Protein AF-A0A9D7QPM0-F1 (afdb_monomer_lite)

pLDDT: mean 80.59, std 18.41, range [45.19, 98.5]

Secondary structure (DSSP, 8-state):
--TTS--S--------------------SPPGGGTT---------HHHHHHHHHHHHHTTS-HHHHHHHHHHHHHHHTTPPP---

Sequence (85 aa):
MSRFAKLADKPKETAEPRAIASEAITSTVPPPSRVGRKAISGYFSPEMSLAMHTCARRGGISLQALMAEAFDDVLRKYGESPIGF

Structure (mmCIF, N/CA/C/O backbone):
data_AF-A0A9D7QPM0-F1
#
_entry.id   AF-A0A9D7QPM0-F1
#
loop_
_atom_site.group_PDB
_atom_site.id
_atom_site.type_symbol
_atom_site.label_atom_id
_atom_site.label_alt_id
_atom_site.label_comp_id
_atom_site.label_asym_id
_atom_site.label_entity_id
_atom_site.label_seq_id
_atom_site.pdbx_PDB_ins_code
_atom_site.Cartn_x
_atom_site.Cartn_y
_atom_site.Cartn_z
_atom_site.occupancy
_atom_site.B_iso_or_equiv
_atom_site.auth_seq_id
_atom_site.auth_comp_id
_atom_site.auth_asym_id
_atom_site.auth_atom_id
_atom_site.pdbx_PDB_model_num
ATOM 1 N N . MET A 1 1 ? -20.543 24.293 41.736 1.00 45.19 1 MET A N 1
ATOM 2 C CA . MET A 1 1 ? -19.194 24.458 42.324 1.00 45.19 1 MET A CA 1
ATOM 3 C C . MET A 1 1 ? -18.177 23.772 41.414 1.00 45.19 1 MET A C 1
ATOM 5 O O . MET A 1 1 ? -18.117 22.548 41.388 1.00 45.19 1 MET A O 1
ATOM 9 N N . SER A 1 2 ? -17.484 24.548 40.575 1.00 54.53 2 SER A N 1
ATOM 10 C CA . SER A 1 2 ? -16.640 24.067 39.468 1.00 54.53 2 SER A CA 1
ATOM 11 C C . SER A 1 2 ? -15.367 23.352 39.932 1.00 54.53 2 SER A C 1
ATOM 13 O O . SER A 1 2 ? -14.619 23.866 40.757 1.00 54.53 2 SER A O 1
ATOM 15 N N . ARG A 1 3 ? -15.079 22.194 39.323 1.00 65.38 3 ARG A N 1
ATOM 16 C CA . ARG A 1 3 ? -13.896 21.339 39.565 1.00 65.38 3 ARG A CA 1
ATOM 17 C C . ARG A 1 3 ? -12.596 21.855 38.921 1.00 65.38 3 ARG A C 1
ATOM 19 O O . ARG A 1 3 ? -11.610 21.133 38.888 1.00 65.38 3 ARG A O 1
ATOM 26 N N . PHE A 1 4 ? -12.590 23.077 38.393 1.00 62.78 4 PHE A N 1
ATOM 27 C CA . PHE A 1 4 ? -11.468 23.633 37.624 1.00 62.78 4 PHE A CA 1
ATOM 28 C C . PHE A 1 4 ? -10.517 24.518 38.447 1.00 62.78 4 PHE A C 1
ATOM 30 O O . PHE A 1 4 ? -9.523 24.998 37.922 1.00 62.78 4 PHE A O 1
ATOM 37 N N . ALA A 1 5 ? -10.770 24.707 39.745 1.00 58.09 5 ALA A N 1
ATOM 38 C CA . ALA A 1 5 ? -9.969 25.591 40.599 1.00 58.09 5 ALA A CA 1
ATOM 39 C C . ALA A 1 5 ? -8.687 24.950 41.180 1.00 58.09 5 ALA A C 1
ATOM 41 O O . ALA A 1 5 ? -8.089 25.509 42.093 1.00 58.09 5 ALA A O 1
ATOM 42 N N . LYS A 1 6 ? -8.258 23.773 40.702 1.00 50.84 6 LYS A N 1
ATOM 43 C CA . LYS A 1 6 ? -7.042 23.096 41.194 1.00 50.84 6 LYS A CA 1
ATOM 44 C C . LYS A 1 6 ? -6.148 22.596 40.057 1.00 50.84 6 LYS A C 1
ATOM 46 O O . LYS A 1 6 ? -5.850 21.409 39.986 1.00 50.84 6 LYS A O 1
ATOM 51 N N . LEU A 1 7 ? -5.737 23.497 39.163 1.00 61.03 7 LEU A N 1
ATOM 52 C CA . LEU A 1 7 ? -4.734 23.190 38.130 1.00 61.03 7 LEU A CA 1
ATOM 53 C C . LEU A 1 7 ? -3.580 24.203 38.057 1.00 61.03 7 LEU A C 1
ATOM 55 O O . LEU A 1 7 ? -2.912 24.311 37.038 1.00 61.03 7 LEU A O 1
ATOM 59 N N . ALA A 1 8 ? -3.314 24.934 39.133 1.00 60.72 8 ALA A N 1
ATOM 60 C CA . ALA A 1 8 ? -2.146 25.801 39.218 1.00 60.72 8 ALA A CA 1
ATOM 61 C C . ALA A 1 8 ? -1.473 25.570 40.567 1.00 60.72 8 ALA A C 1
ATOM 63 O O . ALA A 1 8 ? -1.816 26.219 41.543 1.00 60.72 8 ALA A O 1
ATOM 64 N N . ASP A 1 9 ? -0.687 24.496 40.630 1.00 60.25 9 ASP A N 1
ATOM 65 C CA . ASP A 1 9 ? 0.668 24.461 41.194 1.00 60.25 9 ASP A CA 1
ATOM 66 C C . ASP A 1 9 ? 1.098 22.996 41.304 1.00 60.25 9 ASP A C 1
ATOM 68 O O . ASP A 1 9 ? 0.626 22.237 42.155 1.00 60.25 9 ASP A O 1
ATOM 72 N N . LYS A 1 10 ? 1.983 22.566 40.407 1.00 59.88 10 LYS A N 1
ATOM 73 C CA . LYS A 1 10 ? 2.807 21.388 40.655 1.00 59.88 10 LYS A CA 1
ATOM 74 C C . LYS A 1 10 ? 4.211 21.691 40.135 1.00 59.88 10 LYS A C 1
ATOM 76 O O . LYS A 1 10 ? 4.337 22.043 38.960 1.00 59.88 10 LYS A O 1
ATOM 81 N N . PRO A 1 11 ? 5.244 21.610 40.989 1.00 52.53 11 PRO A N 1
ATOM 82 C CA . PRO A 1 11 ? 6.605 21.935 40.600 1.00 52.53 11 PRO A CA 1
ATOM 83 C C . PRO A 1 11 ? 7.085 21.011 39.479 1.00 52.53 11 PRO A C 1
ATOM 85 O O . PRO A 1 11 ? 6.771 19.821 39.441 1.00 52.53 11 PRO A O 1
ATOM 88 N N . LYS A 1 12 ? 7.837 21.610 38.554 1.00 52.91 12 LYS A N 1
ATOM 89 C CA . LYS A 1 12 ? 8.502 20.972 37.420 1.00 52.91 12 LYS A CA 1
ATOM 90 C C . LYS A 1 12 ? 9.570 20.013 37.946 1.00 52.91 12 LYS A C 1
ATOM 92 O O . LYS A 1 12 ? 10.719 20.393 38.143 1.00 52.91 12 LYS A O 1
ATOM 97 N N . GLU A 1 13 ? 9.156 18.782 38.207 1.00 47.91 13 GLU A N 1
ATOM 98 C CA . GLU A 1 13 ? 10.041 17.656 38.463 1.00 47.91 13 GLU A CA 1
ATOM 99 C C . GLU A 1 13 ? 10.774 17.339 37.153 1.00 47.91 13 GLU A C 1
ATOM 101 O O . GLU A 1 13 ? 10.154 17.143 36.105 1.00 47.91 13 GLU A O 1
ATOM 106 N N . THR A 1 14 ? 12.104 17.405 37.195 1.00 48.66 14 THR A N 1
ATOM 107 C CA . THR A 1 14 ? 12.997 17.033 36.098 1.00 48.66 14 THR A CA 1
ATOM 108 C C . THR A 1 14 ? 12.625 15.639 35.608 1.00 48.66 14 THR A C 1
ATOM 110 O O . THR A 1 14 ? 12.888 14.642 36.274 1.00 48.66 14 THR A O 1
ATOM 113 N N . ALA A 1 15 ? 11.990 15.575 34.440 1.00 56.94 15 ALA A N 1
ATOM 114 C CA . ALA A 1 15 ? 11.768 14.331 33.733 1.00 56.94 15 ALA A CA 1
ATOM 115 C C . ALA A 1 15 ? 13.118 13.856 33.187 1.00 56.94 15 ALA A C 1
ATOM 117 O O . ALA A 1 15 ? 13.534 14.238 32.093 1.00 56.94 15 ALA A O 1
ATOM 118 N N . GLU A 1 16 ? 13.812 13.029 33.963 1.00 55.50 16 GLU A N 1
ATOM 119 C CA . GLU A 1 16 ? 14.744 12.073 33.378 1.00 55.50 16 GLU A CA 1
ATOM 120 C C . GLU A 1 16 ? 13.976 11.254 32.327 1.00 55.50 16 GLU A C 1
ATOM 122 O O . GLU A 1 16 ? 12.790 10.956 32.535 1.00 55.50 16 GLU A O 1
ATOM 127 N N . PRO A 1 17 ? 14.584 10.898 31.181 1.00 51.19 17 PRO A N 1
ATOM 128 C CA . PRO A 1 17 ? 13.917 10.058 30.208 1.00 51.19 17 PRO A CA 1
ATOM 129 C C . PRO A 1 17 ? 13.685 8.706 30.875 1.00 51.19 17 PRO A C 1
ATOM 131 O O . PRO A 1 17 ? 14.582 7.868 30.951 1.00 51.19 17 PRO A O 1
ATOM 134 N N . ARG A 1 18 ? 12.467 8.485 31.376 1.00 51.50 18 ARG A N 1
ATOM 135 C CA . ARG A 1 18 ? 12.009 7.157 31.748 1.00 51.50 18 ARG A CA 1
ATOM 136 C C . ARG A 1 18 ? 11.956 6.390 30.444 1.00 51.50 18 ARG A C 1
ATOM 138 O O . ARG A 1 18 ? 11.001 6.521 29.681 1.00 51.50 18 ARG A O 1
ATOM 145 N N . ALA A 1 19 ? 13.040 5.668 30.169 1.00 52.81 19 ALA A N 1
ATOM 146 C CA . ALA A 1 19 ? 13.093 4.681 29.118 1.00 52.81 19 ALA A CA 1
ATOM 147 C C . ALA A 1 19 ? 11.818 3.859 29.265 1.00 52.81 19 ALA A C 1
ATOM 149 O O . ALA A 1 19 ? 11.591 3.201 30.283 1.00 52.81 19 ALA A O 1
ATOM 150 N N . ILE A 1 20 ? 10.941 3.993 28.276 1.00 55.31 20 ILE A N 1
ATOM 151 C CA . ILE A 1 20 ? 9.831 3.085 28.094 1.00 55.31 20 ILE A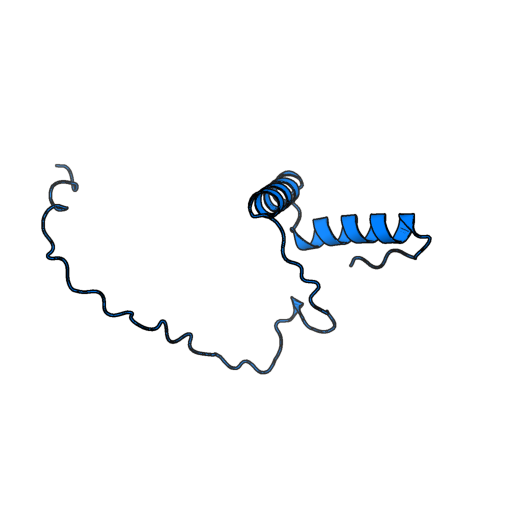 CA 1
ATOM 152 C C . ILE A 1 20 ? 10.555 1.786 27.775 1.00 55.31 20 ILE A C 1
ATOM 154 O O . ILE A 1 20 ? 10.970 1.562 26.639 1.00 55.31 20 ILE A O 1
ATOM 158 N N . ALA A 1 21 ? 10.844 0.997 28.808 1.00 50.62 21 ALA A N 1
ATOM 159 C CA . ALA A 1 21 ? 11.195 -0.391 28.641 1.00 50.62 21 ALA A CA 1
ATOM 160 C C . ALA A 1 21 ? 9.958 -0.985 27.979 1.00 50.62 21 ALA A C 1
ATOM 162 O O . ALA A 1 21 ? 8.969 -1.314 28.629 1.00 50.62 21 ALA A O 1
ATOM 163 N N . SER A 1 22 ? 9.968 -0.961 26.648 1.00 55.88 22 SER A N 1
ATOM 164 C CA . SER A 1 22 ? 9.095 -1.774 25.841 1.00 55.88 22 SER A CA 1
ATOM 165 C C . SER A 1 22 ? 9.471 -3.175 26.275 1.00 55.88 22 SER A C 1
ATOM 167 O O . SER A 1 22 ? 10.539 -3.670 25.917 1.00 55.88 22 SER A O 1
ATOM 169 N N . GLU A 1 23 ? 8.677 -3.738 27.184 1.00 56.38 23 GLU A N 1
ATOM 170 C CA . GLU A 1 23 ? 8.734 -5.152 27.488 1.00 56.38 23 GLU A CA 1
ATOM 171 C C . GLU A 1 23 ? 8.556 -5.834 26.142 1.00 56.38 23 GLU A C 1
ATOM 173 O O . GLU A 1 23 ? 7.465 -5.880 25.571 1.00 56.38 23 GLU A O 1
ATOM 178 N N . ALA A 1 24 ? 9.684 -6.253 25.576 1.00 57.81 24 ALA A N 1
ATOM 179 C CA . ALA A 1 24 ? 9.734 -7.106 24.422 1.00 57.81 24 ALA A CA 1
ATOM 180 C C . ALA A 1 24 ? 9.137 -8.431 24.885 1.00 57.81 24 ALA A C 1
ATOM 182 O O . ALA A 1 24 ? 9.835 -9.352 25.305 1.00 57.81 24 ALA A O 1
ATOM 183 N N . ILE A 1 25 ? 7.808 -8.499 24.849 1.00 58.41 25 ILE A N 1
ATOM 184 C CA . ILE A 1 25 ? 7.068 -9.742 24.752 1.00 58.41 25 ILE A CA 1
ATOM 185 C C . ILE A 1 25 ? 7.530 -10.38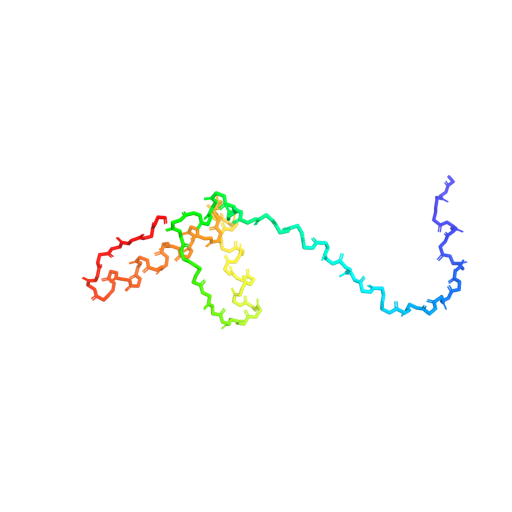7 23.452 1.00 58.41 25 ILE A C 1
ATOM 187 O O . ILE A 1 25 ? 6.972 -10.173 22.375 1.00 58.41 25 ILE A O 1
ATOM 191 N N . THR A 1 26 ? 8.612 -11.153 23.574 1.00 58.47 26 THR A N 1
ATOM 192 C CA . THR A 1 26 ? 9.148 -12.070 22.575 1.00 58.47 26 THR A CA 1
ATOM 193 C C . THR A 1 26 ? 8.134 -13.196 22.395 1.00 58.47 26 THR A C 1
ATOM 195 O O . THR A 1 26 ? 8.348 -14.340 22.782 1.00 58.47 26 THR A O 1
ATOM 198 N N . SER A 1 27 ? 6.972 -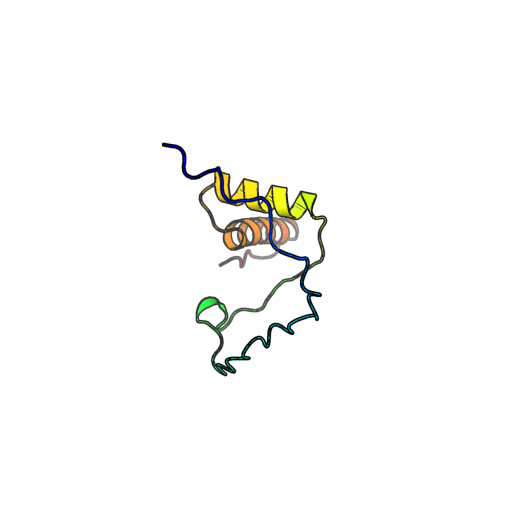12.859 21.839 1.00 61.94 27 SER A N 1
ATOM 199 C CA . SER A 1 27 ? 6.116 -13.839 21.197 1.00 61.94 27 SER A CA 1
ATOM 200 C C . SER A 1 27 ? 6.829 -14.216 19.903 1.00 61.94 27 SER A C 1
ATOM 202 O O . SER A 1 27 ? 6.883 -13.462 18.937 1.00 61.94 27 SER A O 1
ATOM 204 N N . THR A 1 28 ? 7.475 -15.378 19.924 1.00 69.06 28 THR A N 1
ATOM 205 C CA . THR A 1 28 ? 8.170 -15.975 18.775 1.00 69.06 28 THR A CA 1
ATOM 206 C C . THR A 1 28 ? 7.216 -16.325 17.632 1.00 69.06 28 THR A C 1
ATOM 208 O O . THR A 1 28 ? 7.658 -16.595 16.517 1.00 69.06 28 THR A O 1
ATOM 211 N N . VAL A 1 29 ? 5.906 -16.301 17.890 1.00 79.50 29 VAL A N 1
ATOM 212 C CA . VAL A 1 29 ? 4.867 -16.564 16.901 1.00 79.50 29 VAL A CA 1
ATOM 213 C C . VAL A 1 29 ? 4.408 -15.240 16.287 1.00 79.50 29 VAL A C 1
ATOM 215 O O . VAL A 1 29 ? 3.903 -14.377 17.011 1.00 79.50 29 VAL A O 1
ATOM 218 N N . PRO A 1 30 ? 4.551 -15.054 14.962 1.00 80.94 30 PRO A N 1
ATOM 219 C CA . P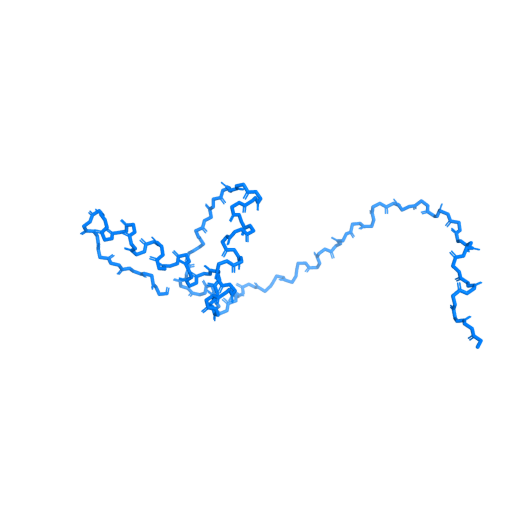RO A 1 30 ? 4.041 -13.863 14.305 1.00 80.94 30 PRO A CA 1
ATOM 220 C C . PRO A 1 30 ? 2.516 -13.776 14.488 1.00 80.94 30 PRO A C 1
ATOM 222 O O . PRO A 1 30 ? 1.834 -14.801 14.424 1.00 80.94 30 PRO A O 1
ATOM 225 N N . PRO A 1 31 ? 1.955 -12.565 14.672 1.00 84.81 31 PRO A N 1
ATOM 226 C CA . PRO A 1 31 ? 0.512 -12.364 14.684 1.00 84.81 31 PRO A CA 1
ATOM 227 C C . PRO A 1 31 ? -0.156 -13.039 13.477 1.00 84.81 31 PRO A C 1
ATOM 229 O O . PRO A 1 31 ? 0.432 -13.016 12.392 1.00 84.81 31 PRO A O 1
ATOM 232 N N . PRO A 1 32 ? -1.390 -13.562 13.606 1.00 85.44 32 PRO A N 1
ATOM 233 C CA . PRO A 1 32 ? -2.087 -14.240 12.510 1.00 85.44 32 PRO A CA 1
ATOM 234 C C . PRO 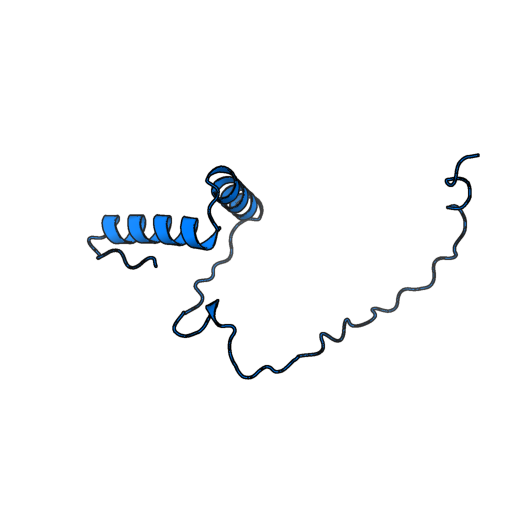A 1 32 ? -2.120 -13.445 11.196 1.00 85.44 32 PRO A C 1
ATOM 236 O O . PRO A 1 32 ? -1.993 -14.021 10.123 1.00 85.44 32 PRO A O 1
ATOM 239 N N . SER A 1 33 ? -2.191 -12.111 11.267 1.00 82.19 33 SER A N 1
ATOM 240 C CA . SER A 1 33 ? -2.159 -11.220 10.097 1.00 82.19 33 SER A CA 1
ATOM 241 C C . SER A 1 33 ? -0.834 -11.216 9.322 1.00 82.19 33 SER A C 1
ATOM 243 O O . SER A 1 33 ? -0.794 -10.743 8.188 1.00 82.19 33 SER A O 1
ATOM 245 N N . ARG A 1 34 ? 0.255 -11.721 9.915 1.00 87.75 34 ARG A N 1
ATOM 246 C CA . ARG A 1 34 ? 1.603 -11.766 9.326 1.00 87.75 34 ARG A CA 1
ATOM 247 C C . ARG A 1 34 ? 2.018 -13.167 8.867 1.00 87.75 34 ARG A C 1
ATOM 249 O O . ARG A 1 34 ? 3.038 -13.299 8.196 1.00 87.75 34 ARG A O 1
ATOM 256 N N . VAL A 1 35 ? 1.260 -14.212 9.203 1.00 89.12 35 VAL A N 1
ATOM 257 C CA . VAL A 1 35 ? 1.569 -15.587 8.778 1.00 89.12 35 VAL A CA 1
ATOM 258 C C . VAL A 1 35 ? 1.428 -15.694 7.256 1.00 89.12 35 VAL A C 1
ATOM 260 O O . VAL A 1 35 ? 0.389 -15.354 6.701 1.00 89.12 35 VAL A O 1
ATOM 263 N N . GLY A 1 36 ? 2.489 -16.135 6.570 1.00 88.69 36 GLY A N 1
ATOM 264 C CA . GLY A 1 36 ? 2.507 -16.259 5.105 1.00 88.69 36 GLY A CA 1
ATOM 265 C C . GLY A 1 36 ? 2.507 -14.928 4.340 1.00 88.69 36 GLY A C 1
ATOM 266 O O . GLY A 1 36 ? 2.413 -14.934 3.116 1.00 88.69 36 GLY A O 1
ATOM 267 N N . ARG A 1 37 ? 2.625 -13.787 5.034 1.00 86.38 37 ARG A N 1
ATOM 268 C CA . ARG A 1 37 ? 2.620 -12.448 4.430 1.00 86.38 37 ARG A CA 1
ATOM 269 C C . ARG A 1 37 ? 3.995 -11.797 4.539 1.00 86.38 37 ARG A C 1
ATOM 271 O O . ARG A 1 37 ? 4.712 -11.983 5.520 1.00 86.38 37 ARG A O 1
ATOM 278 N N . LYS A 1 38 ? 4.354 -10.995 3.536 1.00 90.06 38 LYS A N 1
ATOM 279 C CA . LYS A 1 38 ? 5.562 -10.159 3.549 1.00 90.06 38 LYS A CA 1
ATOM 280 C C . LYS A 1 38 ? 5.171 -8.697 3.724 1.00 90.06 38 LYS A C 1
ATOM 282 O O . LYS A 1 38 ? 4.208 -8.238 3.117 1.00 90.06 38 LYS A O 1
ATOM 287 N N . ALA A 1 39 ? 5.919 -7.975 4.553 1.00 90.94 39 ALA A N 1
ATOM 288 C CA . ALA A 1 39 ? 5.742 -6.537 4.686 1.00 90.94 39 ALA A CA 1
ATOM 289 C C . ALA A 1 39 ? 6.253 -5.827 3.424 1.00 90.94 39 ALA A C 1
ATOM 291 O O . ALA A 1 39 ? 7.355 -6.112 2.957 1.00 90.94 39 ALA A O 1
ATOM 292 N N . ILE A 1 40 ? 5.459 -4.890 2.909 1.00 89.31 40 ILE A N 1
ATOM 293 C CA . ILE A 1 40 ? 5.858 -3.944 1.865 1.00 89.31 40 ILE A CA 1
ATOM 294 C C . ILE A 1 40 ? 5.897 -2.568 2.527 1.00 89.31 40 ILE A C 1
ATOM 296 O O . ILE A 1 40 ? 4.906 -2.136 3.114 1.00 89.31 40 ILE A O 1
ATOM 300 N N . SER A 1 41 ? 7.047 -1.898 2.481 1.00 91.25 41 SER A N 1
ATOM 301 C CA . SER A 1 41 ? 7.265 -0.625 3.173 1.00 91.25 41 SER A CA 1
ATOM 302 C C . SER A 1 41 ? 8.072 0.348 2.323 1.00 91.25 41 SER A C 1
ATOM 304 O O . SER A 1 41 ? 9.028 -0.053 1.664 1.00 91.25 41 SER A O 1
ATOM 306 N N . GLY A 1 42 ? 7.725 1.631 2.407 1.00 93.38 42 GLY A N 1
ATOM 307 C CA . GLY A 1 42 ? 8.463 2.744 1.816 1.00 93.38 42 GLY A CA 1
ATOM 308 C C . GLY A 1 42 ? 8.278 4.011 2.650 1.00 93.38 42 GLY A C 1
ATOM 309 O O . GLY A 1 42 ? 7.330 4.110 3.432 1.00 93.38 42 GLY A O 1
ATOM 310 N N . TYR A 1 43 ? 9.192 4.969 2.505 1.00 96.94 43 TYR A N 1
ATOM 311 C CA . TYR A 1 43 ? 9.068 6.281 3.138 1.00 96.94 43 TYR A CA 1
ATOM 312 C C . TYR A 1 43 ? 8.241 7.208 2.244 1.00 96.94 43 TYR A C 1
ATOM 314 O O . TYR A 1 43 ? 8.565 7.404 1.076 1.00 96.94 43 TYR A O 1
ATOM 322 N N . PHE A 1 44 ? 7.187 7.792 2.808 1.00 96.50 44 PHE A N 1
ATOM 323 C CA . PHE A 1 44 ? 6.291 8.729 2.130 1.00 96.50 44 PHE A CA 1
ATOM 324 C C . PHE A 1 44 ? 6.182 10.023 2.933 1.00 96.50 44 PHE A C 1
ATOM 326 O O . PHE A 1 44 ? 6.495 10.053 4.125 1.00 96.50 44 PHE A O 1
ATOM 333 N N . SER A 1 45 ? 5.719 11.099 2.291 1.00 98.44 45 SER A N 1
ATOM 334 C CA . SER A 1 45 ? 5.461 12.348 3.004 1.00 98.44 45 SER A CA 1
ATOM 335 C C . SER A 1 45 ? 4.353 12.165 4.059 1.00 98.44 45 SER A C 1
ATOM 337 O O . SER A 1 45 ? 3.434 11.357 3.866 1.00 98.44 45 SER A O 1
ATOM 339 N N . PRO A 1 46 ? 4.387 12.930 5.167 1.00 98.12 46 PRO A N 1
ATOM 340 C CA . PRO A 1 46 ? 3.314 12.908 6.162 1.00 98.12 46 PRO A CA 1
ATOM 341 C C . PRO A 1 46 ? 1.943 13.240 5.557 1.00 98.12 46 PRO A C 1
ATOM 343 O O . PRO A 1 46 ? 0.942 12.624 5.916 1.00 98.12 46 PRO A O 1
ATOM 346 N N . GLU A 1 47 ? 1.909 14.169 4.597 1.00 98.50 47 GLU A N 1
ATOM 347 C CA . GLU A 1 47 ? 0.691 14.569 3.888 1.00 98.50 47 GLU A CA 1
ATOM 348 C C . GLU A 1 47 ? 0.093 13.415 3.074 1.00 98.50 47 GLU A C 1
ATOM 350 O O . GLU A 1 47 ? -1.105 13.152 3.166 1.00 98.50 47 GLU A O 1
ATOM 355 N N . MET A 1 48 ? 0.928 12.664 2.346 1.00 97.88 48 MET A N 1
ATOM 356 C CA . MET A 1 48 ? 0.480 11.492 1.591 1.00 97.88 48 MET A CA 1
ATOM 357 C C . MET A 1 48 ? -0.080 10.412 2.521 1.00 97.88 48 MET A C 1
ATOM 359 O O . MET A 1 48 ? -1.144 9.854 2.254 1.00 97.88 48 MET A O 1
ATOM 363 N N . SER A 1 49 ? 0.602 10.145 3.640 1.00 97.19 49 SER A N 1
ATOM 364 C CA . SER A 1 49 ? 0.127 9.191 4.649 1.00 97.19 49 SER A CA 1
ATOM 365 C C . SER A 1 49 ? -1.260 9.579 5.177 1.00 97.19 49 SER A C 1
ATOM 367 O O . SER A 1 49 ? -2.183 8.758 5.192 1.00 97.19 49 SER A O 1
ATOM 369 N N . LEU A 1 50 ? -1.447 10.856 5.527 1.00 98.19 50 LEU A N 1
ATOM 370 C CA . LEU A 1 50 ? -2.732 11.382 5.986 1.00 98.19 50 LEU A CA 1
ATOM 371 C C . LEU A 1 50 ? -3.825 11.247 4.917 1.00 98.19 50 LEU A C 1
ATOM 373 O O . LEU A 1 50 ? -4.940 10.811 5.226 1.00 98.19 50 LEU A O 1
ATOM 377 N N . ALA A 1 51 ? -3.515 11.595 3.667 1.00 98.31 51 ALA A N 1
ATOM 378 C CA . ALA A 1 51 ? -4.449 11.504 2.552 1.00 98.31 51 ALA A CA 1
ATOM 379 C C . ALA A 1 51 ? -4.900 10.055 2.307 1.00 98.31 51 ALA A C 1
ATOM 381 O O . ALA A 1 51 ? -6.102 9.795 2.224 1.00 98.31 51 ALA A O 1
ATOM 382 N N . MET A 1 52 ? -3.964 9.101 2.281 1.00 97.81 52 MET A N 1
ATOM 383 C CA . MET A 1 52 ? -4.260 7.673 2.104 1.00 97.81 52 MET A CA 1
ATOM 384 C C . MET A 1 52 ? -5.122 7.119 3.243 1.00 97.81 52 MET A C 1
ATOM 386 O O . MET A 1 52 ? -6.129 6.452 2.996 1.00 97.81 52 MET A O 1
ATOM 390 N N . HIS A 1 53 ? -4.795 7.448 4.496 1.00 98.00 53 HIS A N 1
ATOM 391 C CA . HIS A 1 53 ? -5.610 7.045 5.643 1.00 98.00 53 HIS A CA 1
ATOM 392 C C . HIS A 1 53 ? -7.022 7.636 5.598 1.00 98.00 53 HIS A C 1
ATOM 394 O O . HIS A 1 53 ? -7.991 6.944 5.918 1.00 98.00 53 HIS A O 1
ATOM 400 N N . THR A 1 54 ? -7.154 8.901 5.200 1.00 98.19 54 THR A N 1
ATOM 401 C CA . THR A 1 54 ? -8.458 9.564 5.075 1.00 98.19 54 THR A CA 1
ATOM 402 C C . THR A 1 54 ? -9.282 8.944 3.949 1.00 98.19 54 THR A C 1
ATOM 404 O O . THR A 1 54 ? -10.475 8.708 4.129 1.00 98.19 54 THR A O 1
ATOM 407 N N . CYS A 1 55 ? -8.646 8.625 2.819 1.00 98.06 55 CYS A N 1
ATOM 408 C CA . CYS A 1 55 ? -9.275 7.941 1.693 1.00 98.06 55 CYS A CA 1
ATOM 409 C C . CYS A 1 55 ? -9.846 6.579 2.114 1.00 98.06 55 CYS A C 1
ATOM 411 O O . CYS A 1 55 ? -11.047 6.348 1.972 1.00 98.06 55 CYS A O 1
ATOM 413 N N . ALA A 1 56 ? -9.025 5.732 2.744 1.00 98.12 56 ALA A N 1
ATOM 414 C CA . ALA A 1 56 ? -9.448 4.412 3.213 1.00 98.12 56 ALA A CA 1
ATOM 415 C C . ALA A 1 56 ? -10.640 4.499 4.184 1.00 98.12 56 ALA A C 1
ATOM 417 O O . ALA A 1 56 ? -11.630 3.784 4.033 1.00 98.12 56 ALA A O 1
ATOM 418 N N . ARG A 1 57 ? -10.596 5.449 5.133 1.00 97.94 57 ARG A N 1
ATOM 419 C CA . ARG A 1 57 ? -11.693 5.683 6.089 1.00 97.94 57 ARG A CA 1
ATOM 420 C C . ARG A 1 57 ? -12.989 6.108 5.408 1.00 97.94 57 ARG A C 1
ATOM 422 O O . ARG A 1 57 ? -14.045 5.616 5.790 1.00 97.94 57 ARG A O 1
ATOM 429 N N . ARG A 1 58 ? -12.923 7.000 4.414 1.00 97.62 58 ARG A N 1
ATOM 430 C CA . ARG A 1 58 ? -14.102 7.431 3.643 1.00 97.62 58 ARG A CA 1
ATOM 431 C C . ARG A 1 58 ? -14.735 6.273 2.872 1.00 97.62 58 ARG A C 1
ATOM 433 O O . ARG A 1 58 ? -15.954 6.232 2.771 1.00 97.62 58 ARG A O 1
ATOM 440 N N . GLY A 1 59 ? -13.917 5.350 2.366 1.00 95.88 59 GLY A N 1
ATOM 441 C CA . GLY A 1 59 ? -14.373 4.131 1.694 1.00 95.88 59 GLY A CA 1
ATOM 442 C C . GLY A 1 59 ? -14.808 3.006 2.638 1.00 95.88 59 GLY A C 1
ATOM 443 O O . GLY A 1 59 ? -15.284 1.982 2.166 1.00 95.88 59 GLY A O 1
ATOM 444 N N . GLY A 1 60 ? -14.643 3.160 3.958 1.00 97.25 60 GLY A N 1
ATOM 445 C CA . GLY A 1 60 ? -14.974 2.115 4.931 1.00 97.25 60 GLY A CA 1
ATOM 446 C C . GLY A 1 60 ? -14.059 0.886 4.873 1.00 97.25 60 GLY A C 1
ATOM 447 O O . GLY A 1 60 ? -14.438 -0.174 5.363 1.00 97.25 60 GLY A O 1
ATOM 448 N N . ILE A 1 61 ? -12.863 1.015 4.292 1.00 97.12 61 ILE A N 1
ATOM 449 C CA . ILE A 1 61 ? -11.898 -0.079 4.130 1.00 97.12 61 ILE A CA 1
ATOM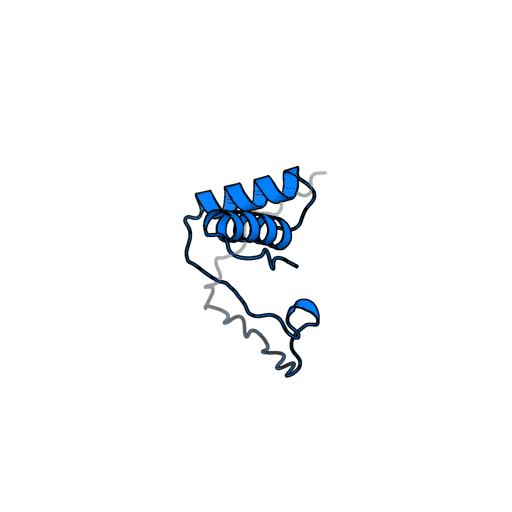 450 C C . ILE A 1 61 ? -10.620 0.173 4.935 1.00 97.12 61 ILE A C 1
ATOM 452 O O . ILE A 1 61 ? -10.330 1.287 5.380 1.00 97.12 61 ILE A O 1
ATOM 456 N N . SER A 1 62 ? -9.831 -0.881 5.148 1.00 95.75 62 SER A N 1
ATOM 457 C CA . SER A 1 62 ? -8.516 -0.741 5.773 1.00 95.75 62 SER A CA 1
ATOM 458 C C . SER A 1 62 ? -7.523 -0.088 4.805 1.00 95.75 62 SER A C 1
ATOM 460 O O . SER A 1 62 ? -7.647 -0.216 3.588 1.00 95.75 62 SER A O 1
ATOM 462 N N . LEU A 1 63 ? -6.489 0.577 5.337 1.00 95.31 63 LEU A N 1
ATOM 463 C CA . LEU A 1 63 ? -5.404 1.103 4.499 1.00 95.31 63 LEU A CA 1
ATOM 464 C C . LEU A 1 63 ? -4.735 -0.017 3.685 1.00 95.31 63 LEU A C 1
ATOM 466 O O . LEU A 1 63 ? -4.385 0.195 2.533 1.00 95.31 63 LEU A O 1
ATOM 470 N N . GLN A 1 64 ? -4.584 -1.211 4.267 1.00 92.88 64 GLN A N 1
ATOM 471 C CA . GLN A 1 64 ? -4.012 -2.360 3.568 1.00 92.88 64 GLN A CA 1
ATOM 472 C C . GLN A 1 64 ? -4.869 -2.780 2.368 1.00 92.88 64 GLN A C 1
ATOM 474 O O . GLN A 1 64 ? -4.308 -3.063 1.317 1.00 92.88 64 GLN A O 1
ATOM 479 N N . ALA A 1 65 ? -6.200 -2.778 2.500 1.00 93.75 65 ALA A N 1
ATOM 480 C CA . ALA A 1 65 ? -7.104 -3.086 1.393 1.00 93.75 65 ALA A CA 1
ATOM 481 C C . ALA A 1 65 ? -7.010 -2.032 0.279 1.00 93.75 65 ALA A C 1
ATOM 483 O O . ALA A 1 65 ? -6.865 -2.393 -0.883 1.00 93.75 65 ALA A O 1
ATOM 484 N N . LEU A 1 66 ? -6.984 -0.741 0.638 1.00 96.19 66 LEU A N 1
ATOM 485 C CA . LEU A 1 66 ? -6.786 0.344 -0.331 1.00 96.19 66 LEU A CA 1
ATOM 486 C C . LEU A 1 66 ? -5.443 0.209 -1.071 1.00 96.19 66 LEU A C 1
ATOM 488 O O . LEU A 1 66 ? -5.366 0.404 -2.280 1.00 96.19 66 LEU A O 1
ATOM 492 N N . MET A 1 67 ? -4.371 -0.119 -0.347 1.00 94.88 67 MET A N 1
ATOM 493 C CA . MET A 1 67 ? -3.048 -0.307 -0.945 1.00 94.88 67 MET A CA 1
ATOM 494 C C . MET A 1 67 ? -2.996 -1.551 -1.837 1.00 94.88 67 MET A C 1
ATOM 496 O O . MET A 1 67 ? -2.360 -1.502 -2.882 1.00 94.88 67 MET A O 1
ATOM 500 N N . ALA A 1 68 ? -3.675 -2.639 -1.461 1.00 93.81 68 ALA A N 1
ATOM 501 C CA . ALA A 1 68 ? -3.772 -3.844 -2.283 1.00 93.81 68 ALA A CA 1
ATOM 502 C C . ALA A 1 68 ? -4.469 -3.560 -3.623 1.00 93.81 68 ALA A C 1
ATOM 504 O O . ALA A 1 68 ? -3.944 -3.948 -4.662 1.00 93.81 68 ALA A O 1
ATOM 505 N N . GLU A 1 69 ? -5.576 -2.808 -3.606 1.00 94.88 69 GLU A N 1
ATOM 506 C CA . GLU A 1 69 ? -6.264 -2.351 -4.822 1.00 94.88 69 GLU A CA 1
ATOM 507 C C . GLU A 1 69 ? -5.331 -1.517 -5.713 1.00 94.88 69 GLU A C 1
ATOM 509 O O . GLU A 1 69 ? -5.160 -1.813 -6.895 1.00 94.88 69 GLU A O 1
ATOM 514 N N . ALA A 1 70 ? -4.635 -0.538 -5.125 1.00 95.00 70 ALA A N 1
ATOM 515 C CA . ALA A 1 70 ? -3.681 0.291 -5.856 1.00 95.00 70 ALA A CA 1
ATOM 516 C C . ALA A 1 70 ? -2.517 -0.525 -6.452 1.00 95.00 70 ALA A C 1
ATOM 518 O O . ALA A 1 70 ? -2.057 -0.233 -7.557 1.00 95.00 70 ALA A O 1
ATOM 519 N N . PHE A 1 71 ? -2.023 -1.547 -5.746 1.00 94.88 71 PHE A N 1
ATOM 520 C CA . PHE A 1 71 ? -0.979 -2.432 -6.265 1.00 94.88 71 PHE A CA 1
ATOM 521 C C . PHE A 1 71 ? -1.482 -3.299 -7.415 1.00 94.88 71 PHE A C 1
ATOM 523 O O . PHE A 1 71 ? -0.768 -3.445 -8.405 1.00 94.88 71 PHE A O 1
ATOM 530 N N . ASP A 1 72 ? -2.704 -3.816 -7.331 1.00 95.12 72 ASP A N 1
ATOM 531 C CA . ASP A 1 72 ? -3.305 -4.573 -8.426 1.00 95.12 72 ASP A CA 1
ATOM 532 C C . ASP A 1 72 ? -3.466 -3.723 -9.687 1.00 95.12 72 ASP A C 1
ATOM 534 O O . ASP A 1 72 ? -3.178 -4.195 -10.786 1.00 95.12 72 ASP A O 1
ATOM 538 N N . ASP A 1 73 ? -3.854 -2.457 -9.548 1.00 96.06 73 ASP A N 1
ATOM 539 C CA . ASP A 1 73 ? -3.941 -1.535 -10.683 1.00 96.06 73 ASP A CA 1
ATOM 540 C C . ASP A 1 73 ? -2.573 -1.262 -11.314 1.00 96.06 73 ASP A C 1
ATOM 542 O O . ASP A 1 73 ? -2.447 -1.205 -12.542 1.00 96.06 73 ASP A O 1
ATOM 546 N N . VAL A 1 74 ? -1.522 -1.159 -10.494 1.00 96.12 74 VAL A N 1
ATOM 547 C CA . VAL A 1 74 ? -0.141 -1.059 -10.983 1.00 96.12 74 VAL A CA 1
ATOM 548 C C . VAL A 1 74 ? 0.265 -2.330 -11.730 1.00 96.12 74 VAL A C 1
ATOM 550 O O . VAL A 1 74 ? 0.812 -2.227 -12.824 1.00 96.12 74 VAL A O 1
ATOM 553 N N . LEU A 1 75 ? -0.019 -3.518 -11.194 1.00 95.56 75 LEU A N 1
ATOM 554 C CA . LEU A 1 75 ? 0.310 -4.787 -11.850 1.00 95.56 75 LEU A CA 1
ATOM 555 C C . LEU A 1 75 ? -0.415 -4.932 -13.190 1.00 95.56 75 LEU A C 1
ATOM 557 O O . LEU A 1 75 ? 0.230 -5.172 -14.212 1.00 95.56 75 LEU A O 1
ATOM 561 N N . ARG A 1 76 ? -1.727 -4.664 -13.219 1.00 95.25 76 ARG A N 1
ATOM 562 C CA . ARG A 1 76 ? -2.526 -4.671 -14.455 1.00 95.25 76 ARG A CA 1
ATOM 563 C C . ARG A 1 76 ? -1.959 -3.721 -15.501 1.00 95.25 76 ARG A C 1
ATOM 565 O O . ARG A 1 76 ? -1.874 -4.083 -16.672 1.00 95.25 76 ARG A O 1
ATOM 572 N N . LYS A 1 77 ? -1.530 -2.523 -15.089 1.00 96.94 77 LYS A N 1
ATOM 573 C CA . LYS A 1 77 ? -0.899 -1.541 -15.983 1.00 96.94 77 LYS A CA 1
ATOM 574 C C . LYS A 1 77 ? 0.359 -2.090 -16.668 1.00 96.94 77 LYS A C 1
ATOM 576 O O . LYS A 1 77 ? 0.640 -1.691 -17.795 1.00 96.94 77 LYS A O 1
ATOM 581 N N . TYR A 1 78 ? 1.098 -2.987 -16.017 1.00 97.00 78 TYR A N 1
ATOM 582 C CA . TYR A 1 78 ? 2.290 -3.629 -16.577 1.00 97.00 78 TYR A CA 1
ATOM 583 C C . TYR A 1 78 ? 2.018 -4.999 -17.223 1.00 97.00 78 TYR A C 1
ATOM 585 O O . TYR A 1 78 ? 2.959 -5.657 -17.653 1.00 97.00 78 TYR A O 1
ATOM 593 N N . GLY A 1 79 ? 0.752 -5.416 -17.347 1.00 95.62 79 GLY A N 1
ATOM 594 C CA . GLY A 1 79 ? 0.378 -6.713 -17.922 1.00 95.62 79 GLY A CA 1
ATOM 595 C C . GLY A 1 79 ? 0.564 -7.899 -16.972 1.00 95.62 79 GLY A C 1
ATOM 596 O O . GLY A 1 79 ? 0.452 -9.045 -17.402 1.00 95.62 79 GLY A O 1
ATOM 597 N N . GLU A 1 80 ? 0.825 -7.633 -15.693 1.00 95.25 80 GLU A N 1
ATOM 598 C CA . GLU A 1 80 ? 0.950 -8.652 -14.657 1.00 95.25 80 GLU A CA 1
ATOM 599 C C . GLU A 1 80 ? -0.422 -9.028 -14.085 1.00 95.25 80 GLU A C 1
ATOM 601 O O . GLU A 1 80 ? -1.371 -8.235 -14.079 1.00 95.25 80 GLU A O 1
ATOM 606 N N . SER A 1 81 ? -0.531 -10.257 -13.575 1.00 90.06 81 SER A N 1
ATOM 607 C CA . SER A 1 81 ? -1.753 -10.701 -12.897 1.00 90.06 81 SER A CA 1
ATOM 608 C C . SER A 1 81 ? -1.886 -10.026 -11.523 1.00 90.06 81 SER A C 1
ATOM 610 O O . SER A 1 81 ? -0.899 -9.972 -10.790 1.00 90.06 81 SER A O 1
ATOM 612 N N . PRO A 1 82 ? -3.082 -9.542 -11.139 1.00 88.44 82 PRO A N 1
ATOM 613 C CA . PRO A 1 82 ? -3.321 -8.985 -9.808 1.00 88.44 82 PRO A CA 1
ATOM 614 C C . PRO A 1 82 ? -3.168 -10.063 -8.722 1.00 88.44 82 PRO A C 1
ATOM 616 O O . PRO A 1 82 ? -3.495 -11.231 -8.944 1.00 88.44 82 PRO A O 1
ATOM 619 N N . ILE A 1 83 ? -2.666 -9.673 -7.549 1.00 85.69 83 ILE A N 1
ATOM 620 C CA . ILE A 1 83 ? -2.282 -10.589 -6.453 1.00 85.69 83 ILE A CA 1
ATOM 621 C C . ILE A 1 83 ? -2.720 -10.055 -5.075 1.00 85.69 83 ILE A C 1
ATOM 623 O O . ILE A 1 83 ? -2.495 -10.709 -4.055 1.00 85.69 83 ILE A O 1
ATOM 627 N N . GLY A 1 84 ? -3.316 -8.862 -5.024 1.00 68.62 84 GLY A N 1
ATOM 628 C CA . GLY A 1 84 ? -3.738 -8.170 -3.817 1.00 68.62 84 GLY A CA 1
ATOM 629 C C . GLY A 1 84 ? -4.879 -8.886 -3.097 1.00 68.62 84 GLY A C 1
ATOM 630 O O . GLY A 1 84 ? -6.048 -8.595 -3.314 1.00 68.62 84 GLY A O 1
ATOM 631 N N . PHE A 1 85 ? -4.529 -9.791 -2.182 1.00 58.75 85 PHE A N 1
ATOM 632 C CA . PHE A 1 85 ? -5.412 -10.348 -1.151 1.00 58.75 85 PHE A CA 1
ATOM 633 C C . PHE A 1 85 ? -4.740 -10.278 0.216 1.00 58.75 85 PHE A C 1
ATOM 635 O O . PHE A 1 85 ? -3.491 -10.259 0.283 1.00 58.75 85 PHE A O 1
#

Foldseek 3Di:
DDPPPPDPDDDPDPDDPPPPPPVPPPPVDPDPVPVVDDDDDDDDDPVVVVVLCVVCVVVVHDSLQVVLVVVCVVCVVVVHHRDRD

Radius of gyration: 22.43 Å; chains: 1; bounding box: 34×42×60 Å